Protein AF-A0A392TPA3-F1 (afdb_monomer_lite)

InterPro domains:
  IPR053223 Probable Methyltransferase [PTHR44067] (1-73)

Radius of gyration: 15.41 Å; chains: 1; bounding box: 33×32×40 Å

Structure (mmCIF, N/CA/C/O backbone):
data_AF-A0A392TPA3-F1
#
_entry.id   AF-A0A392TPA3-F1
#
loop_
_atom_site.group_PDB
_atom_site.id
_atom_site.type_symbol
_atom_site.label_atom_id
_atom_site.label_alt_id
_atom_site.label_comp_id
_atom_site.label_asym_id
_atom_site.label_entity_id
_atom_site.label_seq_id
_atom_site.pdbx_PDB_ins_code
_atom_site.Cartn_x
_atom_site.Cartn_y
_atom_site.Cartn_z
_atom_site.occupancy
_atom_site.B_iso_or_equiv
_atom_site.auth_seq_id
_atom_site.auth_comp_id
_atom_site.auth_asym_id
_atom_site.auth_atom_id
_atom_site.pdbx_PDB_model_num
ATOM 1 N N . MET A 1 1 ? -7.631 7.256 16.556 1.00 62.88 1 MET A N 1
ATOM 2 C CA . MET A 1 1 ? -6.430 6.971 15.747 1.00 62.88 1 MET A CA 1
ATOM 3 C C . MET A 1 1 ? -5.275 7.740 16.346 1.00 62.88 1 MET A C 1
ATOM 5 O O . MET A 1 1 ? -5.252 8.958 16.245 1.00 62.88 1 MET A O 1
ATOM 9 N N . THR A 1 2 ? -4.385 7.044 17.039 1.00 70.19 2 THR A N 1
ATOM 10 C CA . THR A 1 2 ? -3.133 7.603 17.550 1.00 70.19 2 THR A CA 1
ATOM 11 C C . THR A 1 2 ? -2.035 7.177 16.589 1.00 70.19 2 THR A C 1
ATOM 13 O O . THR A 1 2 ? -1.778 5.985 16.452 1.00 70.19 2 THR A O 1
ATOM 16 N N . TYR A 1 3 ? -1.453 8.131 15.876 1.00 79.06 3 TYR A N 1
ATOM 17 C CA . TYR A 1 3 ? -0.296 7.921 15.013 1.00 79.06 3 TYR A CA 1
ATOM 18 C C . TYR A 1 3 ? 0.653 9.101 15.190 1.00 79.06 3 TYR A C 1
ATOM 20 O O . TYR A 1 3 ? 0.224 10.199 15.561 1.00 79.06 3 TYR A O 1
ATOM 28 N N . GLU A 1 4 ? 1.934 8.873 14.936 1.00 85.75 4 GLU A N 1
ATOM 29 C CA . GLU A 1 4 ? 2.934 9.933 14.982 1.00 85.75 4 GLU A CA 1
ATOM 30 C C . GLU A 1 4 ? 2.842 10.786 13.715 1.00 85.75 4 GLU A C 1
ATOM 32 O O . GLU A 1 4 ? 2.769 10.275 12.594 1.00 85.75 4 GLU A O 1
ATOM 37 N N . ILE A 1 5 ? 2.808 12.108 13.886 1.00 86.81 5 ILE A N 1
ATOM 38 C CA . ILE A 1 5 ? 2.807 13.038 12.755 1.00 86.81 5 ILE A CA 1
ATOM 39 C C . ILE A 1 5 ? 4.148 12.896 12.027 1.00 86.81 5 ILE A C 1
ATOM 41 O O . ILE A 1 5 ? 5.197 13.067 12.638 1.00 86.81 5 ILE A O 1
ATOM 45 N N . GLY A 1 6 ? 4.107 12.592 10.730 1.00 87.56 6 GLY A N 1
ATOM 46 C CA . GLY A 1 6 ? 5.298 12.305 9.923 1.00 87.56 6 GLY A CA 1
ATOM 47 C C . GLY A 1 6 ? 5.884 10.899 10.114 1.00 87.56 6 GLY A C 1
ATOM 48 O O . GLY A 1 6 ? 6.890 10.591 9.485 1.00 87.56 6 GLY A O 1
ATOM 49 N N . GLY A 1 7 ? 5.269 10.045 10.938 1.00 89.69 7 GLY A N 1
ATOM 50 C CA . GLY A 1 7 ? 5.629 8.630 11.059 1.00 89.69 7 GLY A CA 1
ATOM 51 C C . GLY A 1 7 ? 4.901 7.743 10.044 1.00 89.69 7 GLY A C 1
ATOM 52 O O . GLY A 1 7 ? 4.228 8.236 9.134 1.00 89.69 7 GLY A O 1
ATOM 53 N N . GLU A 1 8 ? 4.999 6.426 10.225 1.00 88.88 8 GLU A N 1
ATOM 54 C CA . GLU A 1 8 ? 4.216 5.451 9.457 1.00 88.88 8 GLU A CA 1
ATOM 55 C C . GLU A 1 8 ? 2.749 5.439 9.905 1.00 88.88 8 GLU A C 1
ATOM 57 O O . GLU A 1 8 ? 2.431 5.465 11.099 1.00 88.88 8 GLU A O 1
ATOM 62 N N . CYS A 1 9 ? 1.831 5.394 8.941 1.00 87.50 9 CYS A N 1
ATOM 63 C CA . CYS A 1 9 ? 0.417 5.220 9.234 1.00 87.50 9 CYS A CA 1
ATOM 64 C C . CYS A 1 9 ? 0.126 3.790 9.728 1.00 87.50 9 CYS A C 1
ATOM 66 O O . CYS A 1 9 ? 0.654 2.829 9.164 1.00 87.50 9 CYS A O 1
ATOM 68 N N . PRO A 1 10 ? -0.773 3.621 10.716 1.00 87.69 10 PRO A N 1
ATOM 69 C CA . PRO A 1 10 ? -1.287 2.306 11.070 1.00 87.69 10 PRO A CA 1
ATOM 70 C C . PRO A 1 10 ? -2.115 1.722 9.919 1.00 87.69 10 PRO A C 1
ATOM 72 O O . PRO A 1 10 ? -2.668 2.454 9.099 1.00 87.69 10 PRO A O 1
ATOM 75 N N . VAL A 1 11 ? -2.240 0.397 9.904 1.00 86.69 11 VAL A N 1
ATOM 76 C CA . VAL A 1 11 ? -3.070 -0.333 8.939 1.00 86.69 11 VAL A CA 1
ATOM 77 C C . VAL A 1 11 ? -4.540 -0.127 9.298 1.00 86.69 11 VAL A C 1
ATOM 79 O O . VAL A 1 11 ? -5.021 -0.622 10.318 1.00 86.69 11 VAL A O 1
ATOM 82 N N . ASP A 1 12 ? -5.249 0.645 8.484 1.00 85.81 12 ASP A N 1
ATOM 83 C CA . ASP A 1 12 ? -6.619 1.101 8.735 1.00 85.81 12 ASP A CA 1
ATOM 84 C C . ASP A 1 12 ? -7.509 1.015 7.479 1.00 85.81 12 ASP A C 1
ATOM 86 O O . ASP A 1 12 ? -8.529 1.702 7.383 1.00 85.81 12 ASP A O 1
ATOM 90 N N . ASP A 1 13 ? -7.159 0.139 6.531 1.00 86.19 13 ASP A N 1
ATOM 91 C CA . ASP A 1 13 ? -7.883 -0.060 5.267 1.00 86.19 13 ASP A CA 1
ATOM 92 C C . ASP A 1 13 ? -9.371 -0.372 5.483 1.00 86.19 13 ASP A C 1
ATOM 94 O O . ASP A 1 13 ? -10.235 0.208 4.830 1.00 86.19 13 ASP A O 1
ATOM 98 N N . ALA A 1 14 ? -9.694 -1.226 6.461 1.00 87.56 14 ALA A N 1
ATOM 99 C CA . ALA A 1 14 ? -11.079 -1.569 6.792 1.00 87.56 14 ALA A CA 1
ATOM 100 C C . ALA A 1 14 ? -11.880 -0.354 7.299 1.00 87.56 14 ALA A C 1
ATOM 102 O O . ALA A 1 14 ? -13.063 -0.199 6.990 1.00 87.56 14 ALA A O 1
ATOM 103 N N . LEU A 1 15 ? -11.234 0.536 8.060 1.00 88.12 15 LEU A N 1
ATOM 104 C CA . LEU A 1 15 ? -11.858 1.771 8.527 1.00 88.12 15 LEU A CA 1
ATOM 105 C C . LEU A 1 15 ? -12.063 2.747 7.365 1.00 88.12 15 LEU A C 1
ATOM 107 O O . LEU A 1 15 ? -13.134 3.343 7.257 1.00 88.12 15 LEU A O 1
ATOM 111 N N . ALA A 1 16 ? -11.064 2.884 6.491 1.00 88.12 16 ALA A N 1
ATOM 112 C CA . ALA A 1 16 ? -11.159 3.702 5.288 1.00 88.12 16 ALA A CA 1
ATOM 113 C C . ALA A 1 16 ? -12.321 3.243 4.392 1.00 88.12 16 ALA A C 1
ATOM 115 O O . ALA A 1 16 ? -13.187 4.049 4.055 1.00 88.12 16 ALA A O 1
ATOM 116 N N . GLN A 1 17 ? -12.418 1.942 4.106 1.00 89.50 17 GLN A N 1
ATOM 117 C CA . GLN A 1 17 ? -13.534 1.358 3.354 1.00 89.50 17 GLN A CA 1
ATOM 118 C C . GLN A 1 17 ? -14.887 1.635 4.024 1.00 89.50 17 GLN A C 1
ATOM 120 O O . GLN A 1 17 ? -15.843 2.033 3.358 1.00 89.50 17 GLN A O 1
ATOM 125 N N . GLY A 1 18 ? -14.971 1.485 5.350 1.00 92.62 18 GLY A N 1
ATOM 126 C CA . GLY A 1 18 ? -16.181 1.803 6.107 1.00 92.62 18 GLY A CA 1
ATOM 127 C C . GLY A 1 18 ? -16.606 3.268 5.969 1.00 92.62 18 GLY A C 1
ATOM 128 O O . GLY A 1 18 ? -17.785 3.546 5.760 1.00 92.62 18 GLY A O 1
ATOM 129 N N . LEU A 1 19 ? -15.659 4.205 6.037 1.00 91.38 19 LEU A N 1
ATOM 130 C CA . LEU A 1 19 ? -15.912 5.637 5.853 1.00 91.38 19 LEU A CA 1
ATOM 131 C C . LEU A 1 19 ? -16.385 5.956 4.428 1.00 91.38 19 LEU A C 1
ATOM 133 O O . LEU A 1 19 ? -17.361 6.691 4.266 1.00 91.38 19 LEU A O 1
ATOM 137 N N . MET A 1 20 ? -15.762 5.357 3.411 1.00 92.62 20 MET A N 1
ATOM 138 C CA . MET A 1 20 ? -16.178 5.503 2.010 1.00 92.62 20 MET A CA 1
ATOM 139 C C . MET A 1 20 ? -17.617 5.015 1.800 1.00 92.62 20 MET A C 1
ATOM 141 O O . MET A 1 20 ? -18.439 5.733 1.232 1.00 92.62 20 MET A O 1
ATOM 145 N N . LEU A 1 21 ? -17.972 3.846 2.349 1.00 94.69 21 LEU A N 1
ATOM 146 C CA . LEU A 1 21 ? -19.341 3.307 2.294 1.00 94.69 21 LEU A CA 1
ATOM 147 C C . LEU A 1 21 ? -20.375 4.194 3.004 1.00 94.69 21 LEU A C 1
ATOM 149 O O . LEU A 1 21 ? -21.566 4.120 2.702 1.00 94.69 21 LEU A O 1
ATOM 153 N N . LYS A 1 22 ? -19.945 5.029 3.955 1.00 94.19 22 LYS A N 1
ATOM 154 C CA . LYS A 1 22 ? -20.792 6.015 4.644 1.00 94.19 22 LYS A CA 1
ATOM 155 C C . LYS A 1 22 ? -20.793 7.391 3.968 1.00 94.19 22 LYS A C 1
ATOM 157 O O . LYS A 1 22 ? -21.389 8.318 4.509 1.00 94.19 22 LYS A O 1
ATOM 162 N N . GLY A 1 23 ? -20.174 7.525 2.794 1.00 92.69 23 GLY A N 1
ATOM 163 C CA . GLY A 1 23 ? -20.137 8.769 2.026 1.00 92.69 23 GLY A CA 1
ATOM 164 C C . GLY A 1 23 ? -19.105 9.783 2.521 1.00 92.69 23 GLY A C 1
ATOM 165 O O . GLY A 1 23 ? -19.180 10.952 2.153 1.00 92.69 23 GLY A O 1
ATOM 166 N N . CYS A 1 24 ? -18.137 9.372 3.344 1.00 87.88 24 CYS A N 1
ATOM 167 C CA . CYS A 1 24 ? -17.040 10.231 3.797 1.00 87.88 24 CYS A CA 1
ATOM 168 C C . CYS A 1 24 ? -15.899 10.286 2.764 1.00 87.88 24 CYS A C 1
ATOM 170 O O . CYS A 1 24 ? -14.742 10.027 3.094 1.00 87.88 24 CYS A O 1
ATOM 172 N N . GLU A 1 25 ? -16.245 10.614 1.519 1.00 87.50 25 GLU A N 1
ATOM 173 C CA . GLU A 1 25 ? -15.308 10.876 0.425 1.00 87.50 25 GLU A CA 1
ATOM 174 C C . GLU A 1 25 ? -15.223 12.404 0.218 1.00 87.50 25 GLU A C 1
ATOM 176 O O . GLU A 1 25 ? -16.258 13.037 -0.010 1.00 87.50 25 GLU A O 1
ATOM 181 N N . PRO A 1 26 ? -14.038 13.034 0.304 1.00 85.75 26 PRO A N 1
ATOM 182 C CA . PRO A 1 26 ? -12.720 12.429 0.489 1.00 85.75 26 PRO A CA 1
ATOM 183 C C . PRO A 1 26 ? -12.444 12.017 1.943 1.00 85.75 26 PRO A C 1
ATOM 185 O O . PRO A 1 26 ? -12.877 12.681 2.889 1.00 85.75 26 PRO A O 1
ATOM 188 N N . LEU A 1 27 ? -11.647 10.958 2.114 1.00 85.31 27 LEU A N 1
ATOM 189 C CA . LEU A 1 27 ? -11.189 10.517 3.432 1.00 85.31 27 LEU A CA 1
ATOM 190 C C . LEU A 1 27 ? -10.447 11.647 4.176 1.00 85.31 27 LEU A C 1
ATOM 192 O O . LEU A 1 27 ? -9.758 12.463 3.549 1.00 85.31 27 LEU A O 1
ATOM 196 N N . PRO A 1 28 ? -10.524 11.695 5.522 1.00 82.81 28 PRO A N 1
ATOM 197 C CA . PRO A 1 28 ? -9.764 12.653 6.314 1.00 82.81 28 PRO A CA 1
ATOM 198 C C . PRO A 1 28 ? -8.273 12.609 5.967 1.00 82.81 28 PRO A C 1
ATOM 200 O O . PRO A 1 28 ? -7.654 11.543 5.967 1.00 82.81 28 PRO A O 1
ATOM 203 N N . ARG A 1 29 ?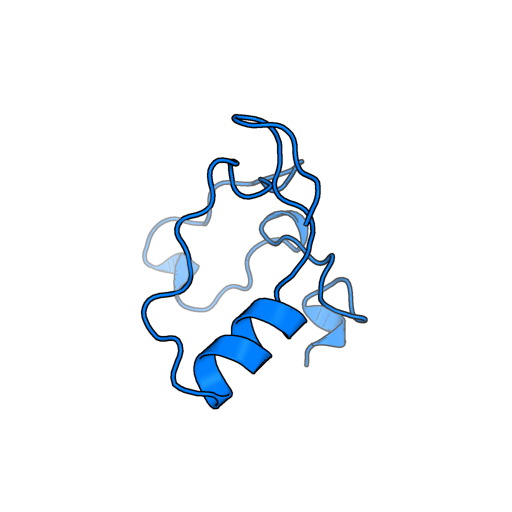 -7.677 13.779 5.698 1.00 81.94 29 ARG A N 1
ATOM 204 C CA . ARG A 1 29 ? -6.242 13.872 5.403 1.00 81.94 29 ARG A CA 1
ATOM 205 C C . ARG A 1 29 ? -5.428 13.318 6.568 1.00 81.94 29 ARG A C 1
ATOM 207 O O . ARG A 1 29 ? -5.481 13.839 7.684 1.00 81.94 29 ARG A O 1
ATOM 214 N N . ARG A 1 30 ? -4.634 12.293 6.277 1.00 84.00 30 ARG A N 1
ATOM 215 C CA . ARG A 1 30 ? -3.676 11.707 7.212 1.00 84.00 30 ARG A CA 1
ATOM 216 C C . ARG A 1 30 ? -2.448 12.606 7.306 1.00 84.00 30 ARG A C 1
ATOM 218 O O . ARG A 1 30 ? -1.995 13.145 6.300 1.00 84.00 30 ARG A O 1
ATOM 225 N N . ARG A 1 31 ? -1.910 12.770 8.516 1.00 88.31 31 ARG A N 1
ATOM 226 C CA . ARG A 1 31 ? -0.640 13.479 8.759 1.00 88.31 31 ARG A CA 1
ATOM 227 C C . ARG A 1 31 ? 0.529 12.504 8.960 1.00 88.31 31 ARG A C 1
ATOM 229 O O . ARG A 1 31 ? 1.468 12.826 9.674 1.00 88.31 31 ARG A O 1
ATOM 236 N N . CYS A 1 32 ? 0.432 11.309 8.388 1.00 89.25 32 CYS A N 1
ATOM 237 C CA . CYS A 1 32 ? 1.437 10.247 8.425 1.00 89.25 32 CYS A CA 1
ATOM 238 C C . CYS A 1 32 ? 1.739 9.783 6.996 1.00 89.25 32 CYS A C 1
ATOM 240 O O . CYS A 1 32 ? 0.958 10.051 6.075 1.00 89.25 32 CYS A O 1
ATOM 242 N N . HIS A 1 33 ? 2.863 9.099 6.817 1.00 88.38 33 HIS A N 1
ATOM 243 C CA . HIS A 1 33 ? 3.256 8.512 5.545 1.00 88.38 33 HIS A CA 1
ATOM 244 C C . HIS A 1 33 ? 2.687 7.097 5.407 1.00 88.38 33 HIS A C 1
ATOM 246 O O . HIS A 1 33 ? 2.667 6.347 6.388 1.00 88.38 33 HIS A O 1
ATOM 252 N N . PRO A 1 34 ? 2.219 6.707 4.208 1.00 86.69 34 PRO A N 1
ATOM 253 C CA . PRO A 1 34 ? 1.884 5.315 3.960 1.00 86.69 34 PRO A CA 1
ATOM 254 C C . PRO A 1 34 ? 3.133 4.458 4.176 1.00 86.69 34 PRO A C 1
ATOM 256 O O . PRO A 1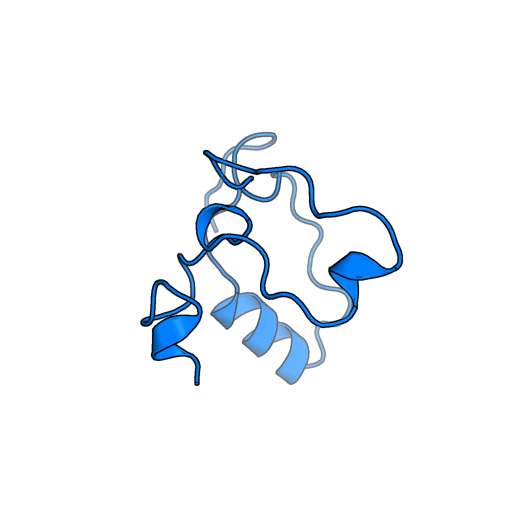 34 ? 4.245 4.873 3.842 1.00 86.69 34 PRO A O 1
ATOM 259 N N . LYS A 1 35 ? 2.939 3.263 4.735 1.00 87.88 35 LYS A N 1
ATOM 260 C CA . LYS A 1 35 ? 4.009 2.274 4.856 1.00 87.88 35 LYS A CA 1
ATOM 261 C C . LYS A 1 35 ? 4.561 1.970 3.459 1.00 87.88 35 LYS A C 1
ATOM 263 O O . LYS A 1 35 ? 3.807 1.987 2.486 1.00 87.88 35 LYS A O 1
ATOM 268 N N . SER A 1 36 ? 5.861 1.719 3.351 1.00 86.75 36 SER A N 1
ATOM 269 C CA . SER A 1 36 ? 6.504 1.272 2.114 1.00 86.75 36 SER A CA 1
ATOM 270 C C . SER A 1 36 ? 6.853 -0.221 2.197 1.00 86.75 36 SER A C 1
ATOM 272 O O . SER A 1 36 ? 7.092 -0.747 3.289 1.00 86.75 36 SER A O 1
ATOM 274 N N . PRO A 1 37 ? 6.869 -0.944 1.065 1.00 87.31 37 PRO A N 1
ATOM 275 C CA . PRO A 1 37 ? 7.359 -2.314 1.040 1.00 87.31 37 PRO A CA 1
ATOM 276 C C . PRO A 1 37 ? 8.857 -2.346 1.374 1.00 87.31 37 PRO A C 1
ATOM 278 O O . PRO A 1 37 ? 9.649 -1.636 0.760 1.00 87.31 37 PRO A O 1
ATOM 281 N N . ILE A 1 38 ? 9.248 -3.194 2.331 1.00 84.25 38 ILE A N 1
ATOM 282 C CA . ILE A 1 38 ? 10.635 -3.283 2.831 1.00 84.25 38 ILE A CA 1
ATOM 283 C C . ILE A 1 38 ? 11.602 -3.740 1.729 1.00 84.25 38 ILE A C 1
ATOM 285 O O . ILE A 1 38 ? 12.718 -3.243 1.634 1.00 84.25 38 ILE A O 1
ATOM 289 N N . ASN A 1 39 ? 11.161 -4.672 0.883 1.00 86.31 39 ASN A N 1
ATOM 290 C CA . ASN A 1 39 ? 11.976 -5.299 -0.156 1.00 86.31 39 ASN A CA 1
ATOM 291 C C . ASN A 1 39 ? 11.399 -5.000 -1.543 1.00 86.31 39 ASN A C 1
ATOM 293 O O . ASN A 1 39 ? 11.204 -5.906 -2.356 1.00 86.31 39 ASN A O 1
ATOM 297 N N . TYR A 1 40 ? 11.061 -3.733 -1.787 1.00 86.19 40 TYR A N 1
ATOM 298 C CA . TYR A 1 40 ? 10.563 -3.311 -3.089 1.00 86.19 40 TYR A CA 1
ATOM 299 C C . TYR A 1 40 ? 11.590 -3.612 -4.184 1.00 86.19 40 TYR A C 1
ATOM 301 O O . TYR A 1 40 ? 12.757 -3.235 -4.079 1.00 86.19 40 TYR A O 1
ATOM 309 N N . VAL A 1 41 ? 11.133 -4.276 -5.242 1.00 86.50 41 VAL A N 1
ATOM 310 C CA . VAL A 1 41 ? 11.912 -4.523 -6.454 1.00 86.50 41 VAL A CA 1
ATOM 311 C C . VAL A 1 41 ? 11.248 -3.748 -7.576 1.00 86.50 41 VAL A C 1
ATOM 313 O O . VAL A 1 41 ? 10.025 -3.791 -7.720 1.00 86.50 41 VAL A O 1
ATOM 316 N N . GLU A 1 42 ? 12.055 -3.032 -8.351 1.00 84.81 42 GLU A N 1
ATOM 317 C CA . GLU A 1 42 ? 11.553 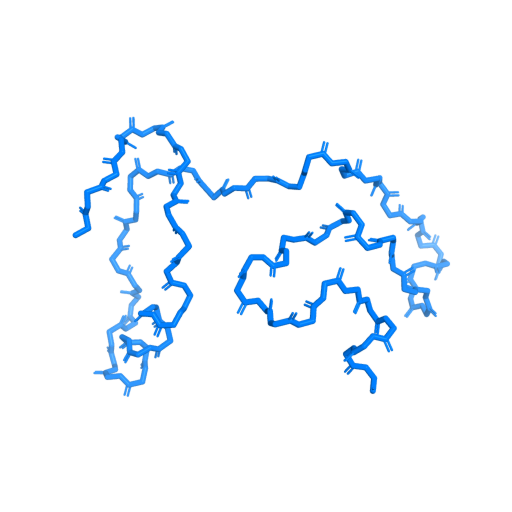-2.282 -9.493 1.00 84.81 42 GLU A CA 1
ATOM 318 C C . GLU A 1 42 ? 10.898 -3.242 -10.506 1.00 84.81 42 GLU A C 1
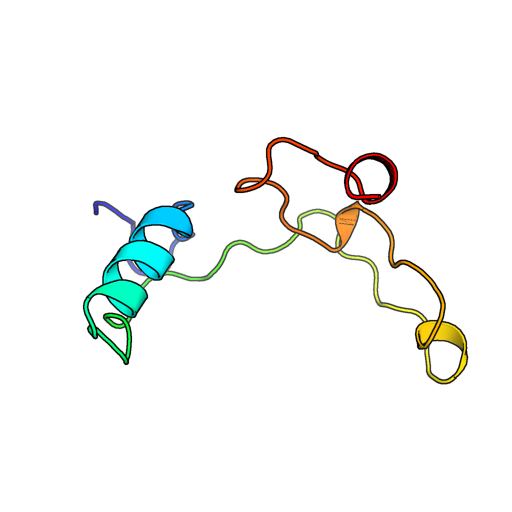ATOM 320 O O . GLU A 1 42 ? 11.483 -4.283 -10.826 1.00 84.81 42 GLU A O 1
ATOM 325 N N . PRO A 1 43 ? 9.665 -2.954 -10.965 1.00 83.81 43 PRO A N 1
ATOM 326 C CA . PRO A 1 43 ? 8.952 -3.821 -11.892 1.00 83.81 43 PRO A CA 1
ATOM 327 C C . PRO A 1 43 ? 9.676 -3.911 -13.237 1.00 83.81 43 PRO A C 1
ATOM 329 O O . PRO A 1 43 ? 10.446 -3.029 -13.620 1.00 83.81 43 PRO A O 1
ATOM 332 N N . THR A 1 44 ? 9.394 -4.980 -13.982 1.00 87.19 44 THR A N 1
ATOM 333 C CA . THR A 1 44 ? 9.947 -5.162 -15.326 1.00 87.19 44 THR A CA 1
ATOM 334 C C . THR A 1 44 ? 9.536 -4.003 -16.242 1.00 87.19 44 THR A C 1
ATOM 336 O O . THR A 1 44 ? 8.425 -3.475 -16.125 1.00 87.19 44 THR A O 1
ATOM 339 N N . PRO A 1 45 ? 10.403 -3.577 -17.172 1.00 89.75 45 PRO A N 1
ATOM 340 C CA . PRO A 1 45 ? 10.039 -2.540 -18.124 1.00 89.75 45 PRO A CA 1
ATOM 341 C C . PRO A 1 45 ? 8.913 -3.017 -19.053 1.00 89.75 45 PRO A C 1
ATOM 343 O O . PRO A 1 45 ? 8.676 -4.212 -19.235 1.00 89.75 45 PRO A O 1
ATOM 346 N N . PHE A 1 46 ? 8.217 -2.063 -19.671 1.00 87.94 46 PHE A N 1
ATOM 347 C CA . PHE A 1 46 ? 7.296 -2.358 -20.767 1.00 87.94 46 PHE A CA 1
ATOM 348 C C . PHE A 1 46 ? 8.076 -2.987 -21.941 1.00 87.94 46 PHE A C 1
ATOM 350 O O . PHE A 1 46 ? 9.138 -2.461 -22.288 1.00 87.94 46 PHE A O 1
ATOM 357 N N . PRO A 1 47 ? 7.571 -4.056 -22.589 1.00 91.44 47 PRO A N 1
ATOM 358 C CA . PRO A 1 47 ? 6.217 -4.620 -22.481 1.00 91.44 47 PRO A CA 1
ATOM 359 C C . PRO A 1 47 ? 6.050 -5.776 -21.479 1.00 91.44 47 PRO A C 1
ATOM 361 O O . PRO A 1 47 ? 4.921 -6.205 -21.236 1.00 91.44 47 PRO A O 1
ATOM 364 N N . ASP A 1 48 ? 7.135 -6.269 -20.886 1.00 85.62 48 ASP A N 1
ATOM 365 C CA . ASP A 1 48 ? 7.139 -7.506 -20.093 1.00 85.62 48 ASP A CA 1
ATOM 366 C C . ASP A 1 48 ? 6.329 -7.403 -18.787 1.00 85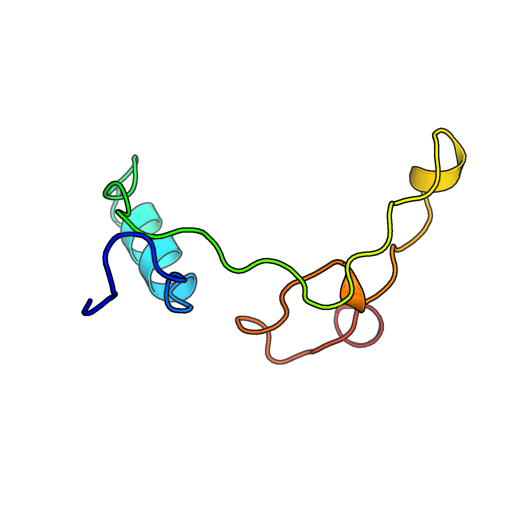.62 48 ASP A C 1
ATOM 368 O O . ASP A 1 48 ? 5.908 -8.416 -18.227 1.00 85.62 48 ASP A O 1
ATOM 372 N N . SER A 1 49 ? 6.048 -6.186 -18.313 1.00 87.31 49 SER A N 1
ATOM 373 C CA . SER A 1 49 ? 5.195 -5.936 -17.141 1.00 87.31 49 SER A CA 1
ATOM 374 C C . SER A 1 49 ? 3.703 -6.185 -17.343 1.00 87.31 49 SER A C 1
ATOM 376 O O . SER A 1 49 ? 2.978 -6.274 -16.356 1.00 87.31 49 SER A O 1
ATOM 378 N N . LEU A 1 50 ? 3.203 -6.292 -18.579 1.00 85.88 50 LEU A N 1
ATOM 379 C CA . LEU A 1 50 ? 1.754 -6.365 -18.817 1.00 85.88 50 LEU A CA 1
ATOM 380 C C . LEU A 1 50 ? 1.106 -7.666 -18.320 1.00 85.88 50 LEU A C 1
ATOM 382 O O . LEU A 1 50 ? -0.087 -7.676 -18.029 1.00 85.88 50 LEU A O 1
ATOM 386 N N . TRP A 1 51 ? 1.874 -8.755 -18.244 1.00 82.12 51 TRP A N 1
ATOM 387 C CA . TRP A 1 51 ? 1.344 -10.101 -17.992 1.00 82.12 51 TRP A CA 1
ATOM 388 C C . TRP A 1 51 ? 2.145 -10.887 -16.951 1.00 82.12 51 TRP A C 1
ATOM 390 O O . TRP A 1 51 ? 1.976 -12.099 -16.829 1.00 82.12 51 TRP A O 1
ATOM 400 N N . THR A 1 52 ? 3.029 -10.219 -16.211 1.00 84.31 52 THR A N 1
ATOM 401 C CA . THR A 1 52 ? 3.851 -10.843 -15.173 1.00 84.31 52 THR A CA 1
ATOM 402 C C . THR A 1 52 ? 3.405 -10.373 -13.797 1.00 84.31 52 THR A C 1
ATOM 404 O O . THR A 1 52 ? 3.208 -9.183 -13.557 1.00 84.31 52 THR A O 1
ATOM 407 N N . TYR A 1 53 ? 3.229 -11.320 -12.873 1.00 85.75 53 TYR A N 1
ATOM 408 C CA . TYR A 1 53 ? 3.017 -10.972 -11.474 1.00 85.75 53 TYR A CA 1
ATOM 409 C C . TYR A 1 53 ? 4.331 -10.424 -10.909 1.00 85.75 53 TYR A C 1
ATOM 411 O O . TYR A 1 53 ? 5.358 -11.106 -11.009 1.00 85.75 53 TYR A O 1
ATOM 419 N N . PRO A 1 54 ? 4.332 -9.214 -10.329 1.00 86.81 54 PRO A N 1
ATOM 420 C CA . PRO A 1 54 ? 5.516 -8.702 -9.661 1.00 86.81 54 PRO A CA 1
ATOM 421 C C . PRO A 1 54 ? 5.827 -9.564 -8.425 1.00 86.81 54 PRO A C 1
ATOM 423 O O . PRO A 1 54 ? 4.978 -10.330 -7.966 1.00 86.81 54 PRO A O 1
ATOM 426 N N . PRO A 1 55 ? 7.041 -9.474 -7.862 1.00 88.31 55 PRO A N 1
ATOM 427 C CA . PRO A 1 55 ? 7.396 -10.254 -6.681 1.00 88.31 55 PRO A CA 1
ATOM 428 C C . PRO A 1 55 ? 6.478 -9.919 -5.502 1.00 88.31 55 PRO A C 1
ATOM 430 O O . PRO A 1 55 ? 6.078 -8.764 -5.337 1.00 88.31 55 PRO A O 1
ATOM 433 N N . ASP A 1 56 ? 6.196 -10.900 -4.636 1.00 88.81 56 ASP A N 1
ATOM 434 C CA . ASP A 1 56 ? 5.357 -10.713 -3.439 1.00 88.81 56 ASP A CA 1
ATOM 435 C C . ASP A 1 56 ? 5.849 -9.545 -2.565 1.00 88.81 56 ASP A C 1
ATOM 437 O O . ASP A 1 56 ? 5.071 -8.871 -1.901 1.00 88.81 56 ASP A O 1
ATOM 441 N N . THR A 1 57 ? 7.145 -9.236 -2.598 1.00 88.62 57 THR A N 1
ATOM 442 C CA . THR A 1 57 ? 7.754 -8.153 -1.817 1.00 88.62 57 THR A CA 1
ATOM 443 C C . THR A 1 57 ? 7.376 -6.742 -2.270 1.00 88.62 57 THR A C 1
ATOM 445 O O . THR A 1 57 ? 7.652 -5.783 -1.552 1.00 88.62 57 THR A O 1
ATOM 448 N N . SER A 1 58 ? 6.758 -6.604 -3.446 1.00 86.88 58 SER A N 1
ATOM 449 C CA . SER A 1 58 ? 6.300 -5.320 -3.991 1.00 86.88 58 SER A CA 1
ATOM 450 C C . SER A 1 58 ? 5.030 -4.787 -3.318 1.00 86.88 58 SER A C 1
ATOM 452 O O . SER A 1 58 ? 4.731 -3.601 -3.453 1.00 86.88 58 SER A O 1
ATOM 454 N N . ILE A 1 59 ? 4.301 -5.630 -2.576 1.00 86.75 59 ILE A N 1
ATOM 455 C CA . ILE A 1 59 ? 3.031 -5.287 -1.923 1.00 86.75 59 ILE A CA 1
ATOM 456 C C . ILE A 1 59 ? 3.154 -5.325 -0.399 1.00 86.75 59 ILE A C 1
ATOM 458 O O . ILE A 1 59 ? 3.920 -6.089 0.188 1.00 86.75 59 ILE A O 1
ATOM 462 N N . ILE A 1 60 ? 2.343 -4.492 0.253 1.00 89.00 60 ILE A N 1
ATOM 463 C CA . ILE A 1 60 ? 2.129 -4.511 1.698 1.00 89.00 60 ILE A CA 1
ATOM 464 C C . ILE A 1 60 ? 0.938 -5.414 1.994 1.00 89.00 60 ILE A C 1
ATOM 466 O O . ILE A 1 60 ? -0.210 -5.075 1.721 1.00 89.00 60 ILE A O 1
ATOM 470 N N . TRP A 1 61 ? 1.223 -6.577 2.567 1.00 88.25 61 TRP A N 1
ATOM 471 C CA . TRP A 1 61 ? 0.228 -7.622 2.796 1.00 88.25 61 TRP A CA 1
ATOM 472 C C . TRP A 1 61 ? -0.565 -7.465 4.091 1.00 88.25 61 TRP A C 1
ATOM 474 O O . TRP A 1 61 ? -1.389 -8.320 4.396 1.00 88.25 61 TRP A O 1
ATOM 484 N N . ASP A 1 62 ? -0.288 -6.449 4.910 1.00 87.25 62 ASP A N 1
ATOM 485 C CA . ASP A 1 62 ? -0.762 -6.379 6.298 1.00 87.25 62 ASP A CA 1
ATOM 486 C C . ASP A 1 62 ? -2.290 -6.488 6.430 1.00 87.25 62 ASP A C 1
ATOM 488 O O . ASP A 1 62 ? -2.766 -7.161 7.343 1.00 87.25 62 ASP A O 1
ATOM 492 N N . SER A 1 63 ? -3.045 -5.919 5.487 1.00 85.06 63 SER A N 1
ATOM 493 C CA . SER A 1 63 ? -4.513 -5.962 5.457 1.00 85.06 63 SER A CA 1
ATOM 494 C C . SER A 1 63 ? -5.109 -7.276 4.942 1.00 85.06 63 SER A C 1
ATOM 496 O O . SER A 1 63 ? -6.292 -7.538 5.161 1.00 85.06 63 SER A O 1
ATOM 498 N N . TYR A 1 64 ? -4.309 -8.129 4.301 1.00 86.44 64 TYR A N 1
ATOM 499 C CA . TYR A 1 64 ? -4.753 -9.395 3.722 1.00 86.44 64 TYR A CA 1
ATOM 500 C C . TYR A 1 64 ? -4.393 -10.576 4.628 1.00 86.44 64 TYR A C 1
ATOM 502 O O . TYR A 1 64 ? -3.309 -10.631 5.213 1.00 86.44 64 TYR A O 1
ATOM 510 N N . ALA A 1 65 ? -5.293 -11.559 4.735 1.00 88.25 65 ALA A N 1
ATOM 511 C CA . ALA A 1 65 ? -4.996 -12.816 5.429 1.00 88.25 65 ALA A CA 1
ATOM 512 C C . ALA A 1 65 ? -3.944 -13.640 4.663 1.00 88.25 65 ALA A C 1
ATOM 514 O O . ALA A 1 65 ? -3.033 -14.214 5.255 1.00 88.25 65 ALA A O 1
ATOM 515 N N . CYS A 1 66 ? -4.060 -13.646 3.337 1.00 90.56 66 CYS A N 1
ATOM 516 C CA . CYS A 1 66 ? -3.084 -14.211 2.419 1.00 90.56 66 CYS A CA 1
ATOM 517 C C . CYS A 1 66 ? -1.888 -13.252 2.251 1.00 90.56 66 CYS A C 1
ATOM 519 O O . CYS A 1 66 ? -2.078 -12.039 2.188 1.00 90.56 66 CYS A O 1
ATOM 521 N N . LYS A 1 67 ? -0.660 -13.790 2.213 1.00 89.00 67 LYS A N 1
ATOM 522 C CA . LYS A 1 67 ? 0.605 -13.021 2.188 1.00 89.00 67 LYS A CA 1
ATOM 523 C C . LYS A 1 67 ? 1.434 -13.230 0.909 1.00 89.00 67 LYS A C 1
ATOM 525 O O . LYS A 1 67 ? 2.618 -12.909 0.900 1.00 89.00 67 LYS A O 1
ATOM 530 N N . SER A 1 68 ? 0.840 -13.805 -0.134 1.00 90.25 68 SER A N 1
ATOM 531 C CA . SER A 1 68 ? 1.481 -14.005 -1.436 1.00 90.25 68 SER A CA 1
ATOM 532 C C . SER A 1 68 ? 0.452 -14.003 -2.560 1.00 90.25 68 SER A C 1
ATOM 534 O O . SER A 1 68 ? -0.715 -14.333 -2.349 1.00 90.25 68 SER A O 1
ATOM 536 N N . TYR A 1 69 ? 0.862 -13.695 -3.787 1.00 88.69 69 TYR A N 1
ATOM 537 C CA . TYR A 1 69 ? -0.041 -13.769 -4.939 1.00 88.69 69 TYR A CA 1
ATOM 538 C C . TYR A 1 69 ? -0.568 -15.189 -5.167 1.00 88.69 69 TYR A C 1
ATOM 540 O O . TYR A 1 69 ? -1.679 -15.357 -5.656 1.00 88.69 69 TYR A O 1
ATOM 548 N N . GLN A 1 70 ? 0.187 -16.214 -4.760 1.00 89.00 70 GLN A N 1
ATOM 549 C CA . GLN A 1 70 ? -0.203 -17.617 -4.916 1.00 89.00 70 GLN A CA 1
ATOM 550 C C . GLN A 1 70 ? -1.484 -17.985 -4.159 1.00 89.00 70 GLN A C 1
ATOM 552 O O . GLN A 1 70 ? -2.207 -18.862 -4.616 1.00 89.00 70 GLN A O 1
ATOM 557 N N . CYS A 1 71 ? -1.765 -17.345 -3.020 1.00 89.56 71 CYS A N 1
ATOM 558 C CA . CYS A 1 71 ? -2.978 -17.614 -2.239 1.00 89.56 71 CYS A CA 1
ATOM 559 C C . CYS A 1 71 ? -4.119 -16.614 -2.491 1.00 89.56 71 CYS A C 1
ATOM 561 O O . CYS A 1 71 ? -5.163 -16.719 -1.848 1.00 89.56 71 CYS A O 1
ATOM 563 N N . LEU A 1 72 ? -3.916 -15.633 -3.379 1.00 82.06 72 LEU A N 1
ATOM 564 C CA . LEU A 1 72 ? -4.961 -14.708 -3.831 1.00 82.06 72 LEU A CA 1
ATOM 565 C C . LEU A 1 72 ? -5.735 -15.238 -5.052 1.00 82.06 72 LEU A C 1
ATOM 567 O O . LEU A 1 72 ? -6.768 -14.660 -5.390 1.00 82.06 72 LEU A O 1
ATOM 571 N N . VAL A 1 73 ? -5.222 -16.285 -5.708 1.00 71.62 73 VAL A N 1
ATOM 572 C CA . VAL A 1 73 ? -5.835 -16.965 -6.864 1.00 71.62 73 VAL A CA 1
ATOM 573 C C . VAL A 1 73 ? -6.886 -17.975 -6.418 1.00 71.62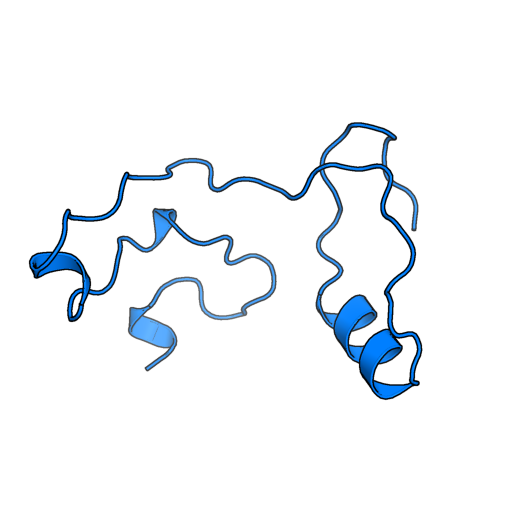 73 VAL A C 1
ATOM 575 O O . VAL A 1 73 ? -6.618 -18.714 -5.443 1.00 71.62 73 VAL A O 1
#

Sequence (73 aa):
MTYEIGGECPVDDALAQGLMLKGCEPLPRRRCHPKSPINYVEPTPFPDSLWTYPPDTSIIWDSYACKSYQCLV

Organism: NCBI:txid97028

Secondary structure (DSSP, 8-state):
----TTSBPP--HHHHHHHHHTT-PSPPPPSSBPP--TT--PPPPTTGGGS-PPPGGGS--TT-S--SGGGT-

pLDDT: mean 86.66, std 4.75, range [62.88, 94.69]

Foldseek 3Di:
DDDDQAAEDDPCVVVCVVCVVVVVPPDPDDRYDHDAQPDADDADDPPVRPPDDDFLSRDDCPPPPDSGPVVVD